Protein AF-A0A2S2NC51-F1 (afdb_monomer_lite)

Foldseek 3Di:
DVVLVPDDPVVNVVVVVVVVVVVVVCVVVVPDDVCVVCVPDPVQADPPVLLVLQQVLQVVLVVVLVVDPDPVVNVQFADPDCRGNSNVNVVVPDPPPTTGTHPVSSVVVVVD

Organism: Schizaphis graminum (NCBI:txid13262)

InterPro domains:
  IPR055035 DNA transposase THAP9, C-terminal domain [PF22824] (49-107)

Secondary structure (DSSP, 8-state):
-HHHHTS-HHHHHHHHHHHHHHHHHHHHHT---HHHH-TT--TT---HHHHHHHHHHHHHHHHHHHT---HHHHHHHB-S---SGGGHHHHHH-SS----B-HHHHHHHH--

pLDDT: mean 81.98, std 12.65, range [49.94, 95.69]

Structure (mmCIF, N/CA/C/O backbone):
data_AF-A0A2S2NC51-F1
#
_entry.id   AF-A0A2S2NC51-F1
#
loop_
_atom_site.group_PDB
_atom_site.id
_atom_site.type_symbol
_atom_site.label_atom_id
_atom_site.label_alt_id
_atom_site.label_comp_id
_atom_site.label_asym_id
_atom_site.label_entity_id
_atom_site.label_seq_id
_atom_site.pdbx_PDB_ins_code
_atom_site.Cartn_x
_atom_site.Cartn_y
_atom_site.Cartn_z
_atom_site.occupancy
_atom_site.B_iso_or_equiv
_atom_site.auth_seq_id
_atom_site.auth_comp_id
_atom_site.auth_asym_id
_atom_site.auth_atom_id
_atom_site.pdbx_PDB_model_num
ATOM 1 N N . LEU A 1 1 ? 20.895 -5.472 -18.045 1.00 58.84 1 LEU A N 1
ATOM 2 C CA . LEU A 1 1 ? 22.053 -4.675 -17.547 1.00 58.84 1 LEU A CA 1
ATOM 3 C C . LEU A 1 1 ? 23.182 -5.528 -16.957 1.00 58.84 1 LEU A C 1
ATOM 5 O O . LEU A 1 1 ? 24.299 -5.395 -17.440 1.00 58.84 1 LEU A O 1
ATOM 9 N N . LYS A 1 2 ? 22.931 -6.423 -15.980 1.00 61.00 2 LYS A N 1
ATOM 10 C CA . LYS A 1 2 ? 23.974 -7.294 -15.378 1.00 61.00 2 LYS A CA 1
ATOM 11 C C . LYS A 1 2 ? 24.841 -8.036 -16.406 1.00 61.00 2 LYS A C 1
ATOM 13 O O . LYS A 1 2 ? 26.050 -8.103 -16.230 1.00 61.00 2 LYS A O 1
ATOM 18 N N . GLU A 1 3 ? 24.262 -8.526 -17.496 1.00 63.72 3 GLU A N 1
ATOM 19 C CA . GLU A 1 3 ? 25.009 -9.239 -18.542 1.00 63.72 3 GLU A CA 1
ATOM 20 C C . GLU A 1 3 ? 25.937 -8.367 -19.396 1.00 63.72 3 GLU A C 1
ATOM 22 O O . GLU A 1 3 ? 26.836 -8.899 -20.034 1.00 63.72 3 GLU A O 1
ATOM 27 N N . ILE A 1 4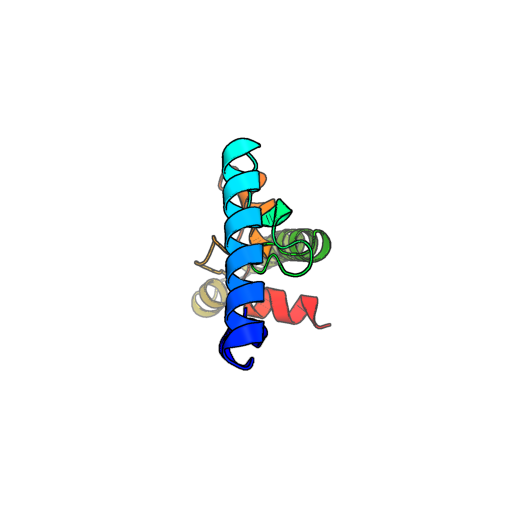 ? 25.722 -7.049 -19.446 1.00 70.25 4 ILE A N 1
ATOM 28 C CA . ILE A 1 4 ? 26.582 -6.121 -20.199 1.00 70.25 4 ILE A CA 1
ATOM 29 C C . ILE A 1 4 ? 27.896 -5.924 -19.437 1.00 70.25 4 ILE A C 1
ATOM 31 O O . ILE A 1 4 ? 28.977 -5.924 -20.024 1.00 70.25 4 ILE A O 1
ATOM 35 N N . PHE A 1 5 ? 27.806 -5.807 -18.111 1.00 74.38 5 PHE A N 1
ATOM 36 C CA . PHE A 1 5 ? 28.956 -5.562 -17.242 1.00 74.38 5 PHE A CA 1
ATOM 37 C C . PHE A 1 5 ? 29.838 -6.800 -17.019 1.00 74.38 5 PHE A C 1
ATOM 39 O O . PHE A 1 5 ? 30.997 -6.633 -16.654 1.00 74.38 5 PHE A O 1
ATOM 46 N N . HIS A 1 6 ? 29.328 -8.006 -17.294 1.00 79.38 6 HIS A N 1
ATOM 47 C CA . HIS A 1 6 ? 30.067 -9.270 -17.151 1.00 79.38 6 HIS A CA 1
ATOM 48 C C . HIS A 1 6 ? 30.523 -9.896 -18.483 1.00 79.38 6 HIS A C 1
ATOM 50 O O . HIS A 1 6 ? 31.121 -10.967 -18.475 1.00 79.38 6 HIS A O 1
ATOM 56 N N . SER A 1 7 ? 30.256 -9.258 -19.628 1.00 78.69 7 SER A N 1
ATOM 57 C CA . SER A 1 7 ? 30.723 -9.736 -20.940 1.00 78.69 7 SER A CA 1
ATOM 58 C C . SER A 1 7 ? 32.138 -9.260 -21.292 1.00 78.69 7 SER A C 1
ATOM 60 O O . SER A 1 7 ? 32.556 -8.173 -20.885 1.00 78.69 7 SER A O 1
ATOM 62 N N . GLU A 1 8 ? 32.849 -10.053 -22.103 1.00 83.56 8 GLU A N 1
ATOM 63 C CA . GLU A 1 8 ? 34.159 -9.696 -22.666 1.00 83.56 8 GLU A CA 1
ATOM 64 C C . GLU A 1 8 ? 34.128 -8.355 -23.415 1.00 83.56 8 GLU A C 1
ATOM 66 O O . GLU A 1 8 ? 33.094 -7.944 -23.943 1.00 83.56 8 GLU A O 1
ATOM 71 N N . SER A 1 9 ? 35.272 -7.661 -23.468 1.00 80.00 9 SER A N 1
ATOM 72 C CA . SER A 1 9 ? 35.359 -6.243 -23.857 1.00 80.00 9 SER A CA 1
ATOM 73 C C . SER A 1 9 ? 34.687 -5.911 -25.198 1.00 80.00 9 SER A C 1
ATOM 75 O O . SER A 1 9 ? 33.943 -4.934 -25.285 1.00 80.00 9 SER A O 1
ATOM 77 N N . THR A 1 10 ? 34.890 -6.741 -26.220 1.00 81.75 10 THR A N 1
ATOM 78 C CA . THR A 1 10 ? 34.324 -6.573 -27.570 1.00 81.75 10 THR A CA 1
ATOM 79 C C . THR A 1 10 ? 32.809 -6.794 -27.597 1.00 81.75 10 THR A C 1
ATOM 81 O O . THR A 1 10 ? 32.068 -5.968 -28.129 1.00 81.75 10 THR A O 1
ATOM 84 N N . ILE A 1 11 ? 32.325 -7.855 -26.947 1.00 83.44 11 ILE A N 1
ATOM 85 C CA . ILE A 1 11 ? 30.890 -8.165 -26.814 1.00 83.44 11 ILE A CA 1
ATOM 86 C C . ILE A 1 11 ? 30.186 -7.077 -25.996 1.00 83.44 11 ILE A C 1
ATOM 88 O O . ILE A 1 11 ? 29.092 -6.626 -26.334 1.00 83.44 11 ILE A O 1
ATOM 92 N N . ARG A 1 12 ? 30.836 -6.603 -24.931 1.00 83.44 12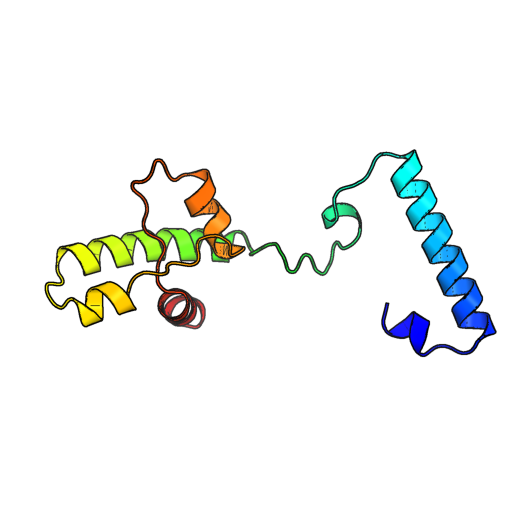 ARG A N 1
ATOM 93 C CA . ARG A 1 12 ? 30.355 -5.500 -24.103 1.00 83.44 12 ARG A CA 1
ATOM 94 C C . ARG A 1 12 ? 30.217 -4.211 -24.910 1.00 83.44 12 ARG A C 1
ATOM 96 O O . ARG A 1 12 ? 29.197 -3.543 -24.778 1.00 83.44 12 ARG A O 1
ATOM 103 N N . GLN A 1 13 ? 31.197 -3.871 -25.751 1.00 86.56 13 GLN A N 1
ATOM 104 C CA . GLN A 1 13 ? 31.138 -2.691 -26.625 1.00 86.56 13 GLN A CA 1
ATOM 105 C C . GLN A 1 13 ? 29.961 -2.764 -27.603 1.00 86.56 13 GLN A C 1
ATOM 107 O O . GLN A 1 13 ? 29.228 -1.787 -27.736 1.00 86.56 13 GLN A O 1
ATOM 112 N N . GLN A 1 14 ? 29.721 -3.926 -28.217 1.00 86.81 14 GLN A N 1
ATOM 113 C CA . GLN A 1 14 ? 28.561 -4.135 -29.090 1.00 86.81 14 GLN A CA 1
ATOM 114 C C . GLN A 1 14 ? 27.237 -3.995 -28.325 1.00 86.81 14 GLN A C 1
ATOM 116 O O . GLN A 1 14 ? 26.343 -3.272 -28.762 1.00 86.81 14 GLN A O 1
ATOM 121 N N . LYS A 1 15 ? 27.126 -4.611 -27.140 1.00 82.44 15 LYS A N 1
ATOM 122 C CA . LYS A 1 15 ? 25.941 -4.484 -26.274 1.00 82.44 15 LYS A CA 1
ATOM 123 C C . LYS A 1 15 ? 25.686 -3.034 -25.840 1.00 82.44 15 LYS A C 1
ATOM 125 O O . LYS A 1 15 ? 24.537 -2.603 -25.819 1.00 82.44 15 LYS A O 1
ATOM 130 N N . LEU A 1 16 ? 26.737 -2.271 -25.531 1.00 86.94 16 LEU A N 1
ATOM 131 C CA . LEU A 1 16 ? 26.650 -0.842 -25.206 1.00 86.94 16 LEU A CA 1
ATOM 132 C C . LEU A 1 16 ? 26.235 0.007 -26.408 1.00 86.94 16 LEU A C 1
ATOM 134 O O . LEU A 1 16 ? 25.427 0.915 -26.247 1.00 86.94 16 LEU A O 1
ATOM 138 N N . SER A 1 17 ? 26.762 -0.285 -27.598 1.00 88.50 17 SER A N 1
ATOM 139 C CA . SER A 1 17 ? 26.377 0.416 -28.826 1.00 88.50 17 SER A CA 1
ATOM 140 C C . SER A 1 17 ? 24.902 0.191 -29.152 1.00 88.50 17 SER A C 1
ATOM 142 O O . SER A 1 17 ? 24.187 1.144 -29.439 1.00 88.50 17 SER A O 1
ATOM 144 N N . ASN A 1 18 ? 24.423 -1.048 -29.029 1.00 86.12 18 ASN A N 1
ATOM 145 C CA . ASN A 1 18 ? 23.012 -1.369 -29.233 1.00 86.12 18 ASN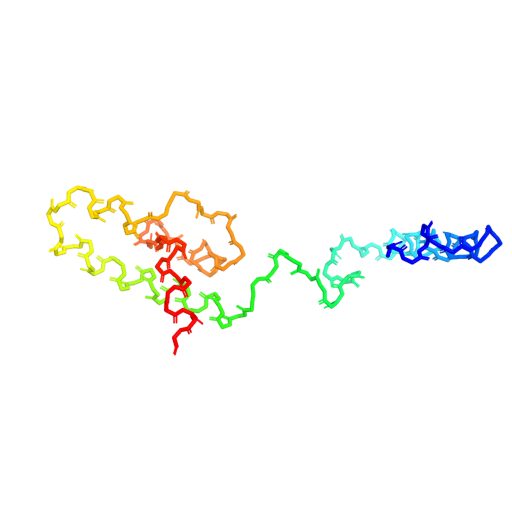 A CA 1
ATOM 146 C C . ASN A 1 18 ? 22.113 -0.711 -28.182 1.00 86.12 18 ASN A C 1
ATOM 148 O O . ASN A 1 18 ? 21.012 -0.281 -28.507 1.00 86.12 18 ASN A O 1
ATOM 152 N N . LEU A 1 19 ? 22.571 -0.618 -26.930 1.00 84.69 19 LEU A N 1
ATOM 153 C CA . LEU A 1 19 ? 21.824 0.078 -25.884 1.00 84.69 19 LEU A CA 1
ATOM 154 C C . LEU A 1 19 ? 21.709 1.578 -26.180 1.00 84.69 19 LEU A C 1
ATOM 156 O O . LEU A 1 19 ? 20.624 2.124 -26.036 1.00 84.69 19 LEU A O 1
ATOM 160 N N . LYS A 1 20 ? 22.795 2.224 -26.627 1.00 87.56 20 LYS A N 1
ATOM 161 C CA . LYS A 1 20 ? 22.772 3.636 -27.039 1.00 87.56 20 LYS A CA 1
ATOM 162 C C . LYS A 1 20 ? 21.777 3.877 -28.169 1.00 87.56 20 LYS A C 1
ATOM 164 O O . LYS A 1 20 ? 20.908 4.715 -28.013 1.00 87.56 20 LYS A O 1
ATOM 169 N N . LEU A 1 21 ? 21.838 3.066 -29.227 1.00 87.50 21 LEU A N 1
ATOM 170 C CA . LEU A 1 21 ? 20.910 3.175 -30.356 1.00 87.50 21 LEU A CA 1
ATOM 171 C C . LEU A 1 21 ? 19.446 3.035 -29.927 1.00 87.50 21 LEU A C 1
ATOM 173 O O . LEU A 1 21 ? 18.599 3.776 -30.405 1.00 87.50 21 LEU A O 1
ATOM 177 N N . LYS A 1 22 ? 19.141 2.113 -29.006 1.00 82.75 22 LYS A N 1
ATOM 178 C CA . LYS A 1 22 ? 17.786 1.988 -28.454 1.00 82.75 22 LYS A CA 1
ATOM 179 C C . LYS A 1 22 ? 17.356 3.235 -27.682 1.00 82.75 22 LYS A C 1
ATOM 181 O O . LYS A 1 22 ? 16.218 3.648 -27.821 1.00 82.75 22 LYS A O 1
ATOM 186 N N . VAL A 1 23 ? 18.248 3.823 -26.884 1.00 82.56 23 VAL A N 1
ATOM 187 C CA . VAL A 1 23 ? 17.960 5.062 -26.142 1.00 82.56 23 VAL A CA 1
ATOM 188 C C . VAL A 1 23 ? 17.724 6.231 -27.096 1.00 82.56 23 VAL A C 1
ATOM 190 O O . VAL A 1 23 ? 16.765 6.968 -26.906 1.00 82.56 23 VAL A O 1
ATOM 193 N N . ASP A 1 24 ? 18.557 6.372 -28.127 1.00 86.12 24 ASP A N 1
ATOM 194 C CA . ASP A 1 24 ? 18.423 7.438 -29.123 1.00 86.12 24 ASP A CA 1
ATOM 195 C C . ASP A 1 24 ? 17.076 7.332 -29.868 1.00 86.12 24 ASP A C 1
ATOM 197 O O . ASP A 1 24 ? 16.363 8.322 -29.989 1.00 86.12 24 ASP A O 1
ATOM 201 N N . LEU A 1 25 ? 16.667 6.118 -30.263 1.00 83.81 25 LEU A N 1
ATOM 202 C CA . LEU A 1 25 ? 15.366 5.878 -30.904 1.00 83.81 25 LEU A CA 1
ATOM 203 C C . LEU A 1 25 ? 14.178 6.252 -30.008 1.00 83.81 25 LEU A C 1
ATOM 205 O O . LEU A 1 25 ? 13.237 6.879 -30.477 1.00 83.81 25 LEU A O 1
ATOM 209 N N . LEU A 1 26 ? 14.227 5.909 -28.720 1.00 75.12 26 LEU A N 1
ATOM 210 C CA . LEU A 1 26 ? 13.158 6.236 -27.767 1.00 75.12 26 LEU A CA 1
ATOM 211 C C . LEU A 1 26 ? 13.017 7.753 -27.557 1.00 75.12 26 LEU A C 1
ATOM 213 O O . LEU A 1 26 ? 11.903 8.267 -27.454 1.00 75.12 26 LEU A O 1
ATOM 217 N N . ILE A 1 27 ? 14.146 8.474 -27.546 1.00 78.31 27 ILE A N 1
ATOM 218 C CA . ILE A 1 27 ? 14.176 9.943 -27.495 1.00 78.31 27 ILE A CA 1
ATOM 219 C C . ILE A 1 27 ? 13.522 10.534 -28.749 1.00 78.31 27 ILE A C 1
ATOM 221 O O . ILE A 1 27 ? 12.699 11.445 -28.635 1.00 78.31 27 ILE A O 1
ATOM 225 N N . ASP A 1 28 ? 13.872 10.011 -29.926 1.00 83.69 28 ASP A N 1
ATOM 226 C CA . ASP A 1 28 ? 13.370 10.493 -31.216 1.00 83.69 28 ASP A CA 1
ATOM 227 C C . ASP A 1 28 ? 11.872 10.195 -31.412 1.00 83.69 28 ASP A C 1
ATOM 229 O O . ASP A 1 28 ? 11.140 11.017 -31.968 1.00 83.69 28 ASP A O 1
ATOM 233 N N . GLU A 1 29 ? 11.396 9.046 -30.927 1.00 79.88 29 GLU A N 1
ATOM 234 C CA . GLU A 1 29 ? 9.990 8.623 -30.998 1.00 79.88 29 GLU A CA 1
ATOM 235 C C . GLU A 1 29 ? 9.112 9.260 -29.908 1.00 79.88 29 GLU A C 1
ATOM 237 O O . GLU A 1 29 ? 7.884 9.184 -29.970 1.00 79.88 29 GLU A O 1
ATOM 242 N N . GLY A 1 30 ? 9.718 9.930 -28.923 1.00 66.75 30 GLY A N 1
ATOM 243 C CA . GLY A 1 30 ? 9.003 10.542 -27.806 1.00 66.75 30 GLY A CA 1
ATOM 244 C C . GLY A 1 30 ? 8.385 9.522 -26.840 1.00 66.75 30 GLY A C 1
ATOM 245 O O . GLY A 1 30 ? 7.410 9.845 -26.161 1.00 66.75 30 GLY A O 1
ATOM 246 N N . SER A 1 31 ? 8.941 8.311 -26.789 1.00 61.78 31 SER A N 1
ATOM 247 C CA . SER A 1 31 ? 8.543 7.205 -25.913 1.00 61.78 31 SER A CA 1
ATOM 248 C C . SER A 1 31 ? 9.378 7.270 -24.629 1.00 61.78 31 SER A C 1
ATOM 250 O O . SER A 1 31 ? 10.536 6.852 -24.579 1.00 61.78 31 SER A O 1
ATOM 252 N N . TRP A 1 32 ? 8.817 7.907 -23.595 1.00 66.44 32 TRP A N 1
ATOM 253 C CA . TRP A 1 32 ? 9.528 8.233 -22.346 1.00 66.44 32 TRP A CA 1
ATOM 254 C C . TRP A 1 32 ? 9.091 7.393 -21.146 1.00 66.44 32 TRP A C 1
ATOM 256 O O . TRP A 1 32 ? 9.710 7.489 -20.083 1.00 66.44 32 TRP A O 1
ATOM 266 N N . GLU A 1 33 ? 8.028 6.602 -21.285 1.00 58.62 33 GLU A N 1
ATOM 267 C CA . GLU A 1 33 ? 7.473 5.843 -20.171 1.00 58.62 33 GLU A CA 1
ATOM 268 C C . GLU A 1 33 ? 8.288 4.564 -19.951 1.00 58.62 33 GLU A C 1
ATOM 270 O O . GLU A 1 33 ? 8.537 3.778 -20.867 1.00 58.62 33 GLU A O 1
ATOM 275 N N . ALA A 1 34 ? 8.736 4.354 -18.711 1.00 54.44 34 ALA A N 1
ATOM 276 C CA . ALA A 1 34 ? 9.583 3.218 -18.341 1.00 54.44 34 ALA A CA 1
ATOM 277 C C . ALA A 1 34 ? 8.911 1.859 -18.625 1.00 54.44 34 ALA A C 1
ATOM 279 O O . ALA A 1 34 ? 9.601 0.855 -18.833 1.00 54.44 34 ALA A O 1
ATOM 280 N N . ASP A 1 35 ? 7.583 1.862 -18.678 1.00 52.41 35 ASP A N 1
ATOM 281 C CA . ASP A 1 35 ? 6.707 0.716 -18.904 1.00 52.41 35 ASP A CA 1
ATOM 282 C C . ASP A 1 35 ? 6.811 0.195 -20.349 1.00 52.41 35 ASP A C 1
ATOM 284 O O . ASP A 1 35 ? 6.659 -1.001 -20.585 1.00 52.41 35 ASP A O 1
ATOM 288 N N . GLU A 1 36 ? 7.172 1.059 -21.308 1.00 55.72 36 GLU A N 1
ATOM 289 C CA . GLU A 1 36 ? 7.407 0.697 -22.718 1.00 55.72 36 GLU A CA 1
ATOM 290 C C . GLU A 1 36 ? 8.806 0.081 -22.937 1.00 55.72 36 GLU A C 1
ATOM 292 O O . GLU A 1 36 ? 9.060 -0.599 -23.931 1.00 55.72 36 GLU A O 1
ATOM 297 N N . ILE A 1 37 ? 9.733 0.286 -21.993 1.00 59.69 37 ILE A N 1
ATOM 298 C CA . ILE A 1 37 ? 11.147 -0.118 -22.103 1.00 59.69 37 ILE A CA 1
ATOM 299 C C . ILE A 1 37 ? 11.434 -1.407 -21.314 1.00 59.69 37 ILE A C 1
ATOM 301 O O . ILE A 1 37 ? 12.329 -2.181 -21.677 1.00 59.69 37 ILE A O 1
ATOM 305 N N . PHE A 1 38 ? 10.696 -1.648 -20.228 1.00 55.50 38 PHE A N 1
ATOM 306 C CA . PHE A 1 38 ? 10.900 -2.772 -19.313 1.00 55.50 38 PHE A CA 1
ATOM 307 C C . PHE A 1 38 ? 9.615 -3.596 -19.121 1.00 55.50 38 PHE A C 1
ATOM 309 O O . PHE A 1 38 ? 9.160 -3.766 -17.992 1.00 55.50 38 PHE A O 1
ATOM 316 N N . GLU A 1 39 ? 9.074 -4.156 -20.210 1.00 54.12 39 GLU A N 1
ATOM 317 C CA . GLU A 1 39 ? 7.824 -4.951 -20.225 1.00 54.12 39 GLU A CA 1
ATOM 318 C C . GLU A 1 39 ? 7.750 -6.050 -19.143 1.00 54.12 39 GLU A C 1
ATOM 320 O O . GLU A 1 39 ? 6.686 -6.299 -18.585 1.00 54.12 39 GLU A O 1
ATOM 325 N N . ASP A 1 40 ? 8.869 -6.699 -18.800 1.00 49.94 40 ASP A N 1
ATOM 326 C CA . ASP A 1 40 ? 8.864 -7.833 -17.860 1.00 49.94 40 ASP A CA 1
ATOM 327 C C . ASP A 1 40 ? 8.966 -7.432 -16.379 1.00 49.94 40 ASP A C 1
ATOM 329 O O . ASP A 1 40 ? 8.681 -8.244 -15.493 1.00 49.94 40 ASP A O 1
ATOM 333 N N . HIS A 1 41 ? 9.406 -6.208 -16.070 1.00 51.69 41 HIS A N 1
ATOM 334 C CA . HIS A 1 41 ? 9.804 -5.832 -14.711 1.00 51.69 41 HIS A CA 1
ATOM 335 C C . HIS A 1 41 ? 9.530 -4.360 -14.392 1.00 51.69 41 HIS A C 1
ATOM 337 O O . HIS A 1 41 ? 10.438 -3.628 -13.978 1.00 51.69 41 HIS A O 1
ATOM 343 N N . ASN A 1 42 ? 8.275 -3.928 -14.494 1.00 54.03 42 ASN A N 1
ATOM 344 C CA . ASN A 1 42 ? 7.877 -2.718 -13.795 1.00 54.03 42 ASN A CA 1
ATOM 345 C C . ASN A 1 42 ? 7.764 -3.004 -12.288 1.00 54.03 42 ASN A C 1
ATOM 347 O O . ASN A 1 42 ? 6.696 -3.291 -11.756 1.00 54.03 42 ASN A O 1
ATOM 351 N N . TYR A 1 43 ? 8.892 -2.944 -11.573 1.00 52.78 43 TYR A N 1
ATOM 352 C CA . TYR A 1 43 ? 8.926 -3.079 -10.109 1.00 52.78 43 TYR A CA 1
ATOM 353 C C . TYR A 1 43 ? 8.111 -1.989 -9.382 1.00 52.78 43 TYR A C 1
ATOM 355 O O . TYR A 1 43 ? 7.962 -2.062 -8.161 1.00 52.78 43 TYR A O 1
ATOM 363 N N . ASN A 1 44 ? 7.609 -0.983 -10.108 1.00 58.59 44 ASN A N 1
ATOM 364 C CA . ASN A 1 44 ? 6.750 0.071 -9.581 1.00 58.59 44 ASN A CA 1
ATOM 365 C C . ASN A 1 44 ? 5.253 -0.207 -9.787 1.00 58.59 44 ASN A C 1
ATOM 367 O O . ASN A 1 44 ? 4.444 0.556 -9.263 1.00 58.59 44 ASN A O 1
ATOM 371 N N . GLU A 1 45 ? 4.878 -1.288 -10.478 1.00 68.69 45 GLU A N 1
ATOM 372 C CA . GLU A 1 45 ? 3.482 -1.657 -10.714 1.00 68.69 45 GLU A CA 1
ATOM 373 C C . GLU A 1 45 ? 3.097 -2.918 -9.944 1.00 68.69 45 GLU A C 1
ATOM 375 O O . GLU A 1 45 ? 3.703 -3.987 -10.049 1.00 68.69 45 GLU A O 1
ATOM 380 N N . ALA A 1 46 ? 2.038 -2.795 -9.150 1.00 81.25 46 ALA A N 1
ATOM 381 C CA . ALA A 1 46 ? 1.373 -3.941 -8.566 1.00 81.25 46 ALA A CA 1
ATOM 382 C C . ALA A 1 46 ? 0.420 -4.546 -9.596 1.00 81.25 46 ALA A C 1
ATOM 384 O O . ALA A 1 46 ? -0.207 -3.838 -10.382 1.00 81.25 46 ALA A O 1
ATOM 385 N N . SER A 1 47 ? 0.230 -5.866 -9.544 1.00 86.88 47 SER A N 1
ATOM 386 C CA . SER A 1 47 ? -0.832 -6.490 -10.332 1.00 86.88 47 SER A CA 1
ATOM 387 C C . SER A 1 47 ? -2.190 -5.870 -9.977 1.00 86.88 47 SER A C 1
ATOM 389 O O . SER A 1 47 ? -2.459 -5.544 -8.815 1.00 86.88 47 SER A O 1
ATOM 391 N N . ALA A 1 48 ? -3.093 -5.778 -10.956 1.00 86.88 48 ALA A N 1
ATOM 392 C CA . ALA A 1 48 ? -4.454 -5.292 -10.717 1.00 86.88 48 ALA A CA 1
ATOM 393 C C . ALA A 1 48 ? -5.146 -6.054 -9.568 1.00 86.88 48 ALA A C 1
ATOM 395 O O . ALA A 1 48 ? -5.880 -5.462 -8.775 1.00 86.88 48 ALA A O 1
ATOM 396 N N . LEU A 1 49 ? -4.861 -7.357 -9.434 1.00 88.12 49 LEU A N 1
ATOM 397 C CA . LEU A 1 49 ? -5.331 -8.185 -8.326 1.00 88.12 49 LEU A CA 1
ATOM 398 C C . LEU A 1 49 ? -4.820 -7.672 -6.972 1.00 88.12 49 LEU A C 1
ATOM 400 O O . LEU A 1 49 ? -5.625 -7.478 -6.064 1.00 88.12 49 LEU A O 1
ATOM 404 N N . ASN A 1 50 ? -3.519 -7.400 -6.838 1.00 90.88 50 ASN A N 1
ATOM 405 C CA . ASN A 1 50 ? -2.946 -6.866 -5.602 1.00 90.88 50 ASN A CA 1
ATOM 406 C C . ASN A 1 50 ? -3.551 -5.500 -5.242 1.00 90.88 50 ASN A C 1
ATOM 408 O O . ASN A 1 50 ? -3.881 -5.274 -4.078 1.00 90.88 50 ASN A O 1
ATOM 412 N N . CYS A 1 51 ? -3.787 -4.625 -6.225 1.00 91.38 51 CYS A N 1
ATOM 413 C CA . CYS A 1 51 ? -4.467 -3.342 -6.014 1.00 91.38 51 CYS A CA 1
ATOM 414 C C . CYS A 1 51 ? -5.914 -3.517 -5.512 1.00 91.38 51 CYS A C 1
ATOM 416 O O . CYS A 1 51 ? -6.365 -2.794 -4.616 1.00 91.38 51 CYS A O 1
ATOM 418 N N . ILE A 1 52 ? -6.650 -4.500 -6.045 1.00 91.94 52 ILE A N 1
ATOM 419 C CA . ILE A 1 52 ? -8.012 -4.844 -5.598 1.00 91.94 52 ILE A CA 1
ATOM 420 C C . ILE A 1 52 ? -7.993 -5.411 -4.174 1.00 91.94 52 ILE A C 1
ATOM 422 O O . ILE A 1 52 ? -8.796 -4.992 -3.337 1.00 91.94 52 ILE A O 1
ATOM 426 N N . ILE A 1 53 ? -7.072 -6.332 -3.880 1.00 93.12 53 ILE A N 1
ATOM 427 C CA . ILE A 1 53 ? -6.906 -6.926 -2.548 1.00 93.12 53 ILE A CA 1
ATOM 428 C C . ILE A 1 53 ? -6.565 -5.833 -1.533 1.00 93.12 53 ILE A C 1
ATOM 430 O O . ILE A 1 53 ? -7.223 -5.727 -0.497 1.00 93.12 53 ILE A O 1
ATOM 434 N N . TYR A 1 54 ? -5.610 -4.955 -1.845 1.00 93.94 54 TYR A N 1
ATOM 435 C CA . TYR A 1 54 ? -5.238 -3.834 -0.986 1.00 93.94 54 TYR A CA 1
ATOM 436 C C . TYR A 1 54 ? -6.427 -2.902 -0.712 1.00 93.94 54 TYR A C 1
ATOM 438 O O . TYR A 1 54 ? -6.689 -2.536 0.439 1.00 93.94 54 TYR A O 1
ATOM 446 N N . TYR A 1 55 ? -7.214 -2.577 -1.744 1.00 93.56 55 TYR A N 1
ATOM 447 C CA . TYR A 1 55 ? -8.446 -1.799 -1.604 1.00 93.56 55 TYR A CA 1
ATOM 448 C C . TYR A 1 55 ? -9.474 -2.484 -0.682 1.00 93.56 55 TYR A C 1
ATOM 450 O O . TYR A 1 55 ? -10.026 -1.846 0.223 1.00 93.56 55 TYR A O 1
ATOM 458 N N . ALA A 1 56 ? -9.708 -3.788 -0.864 1.00 93.50 56 ALA A N 1
ATOM 459 C CA . ALA A 1 56 ? -10.635 -4.570 -0.048 1.00 93.50 56 ALA A CA 1
ATOM 460 C C . ALA A 1 56 ? -10.184 -4.649 1.421 1.00 93.50 56 ALA A C 1
ATOM 462 O O . ALA A 1 56 ? -10.981 -4.430 2.339 1.00 93.50 56 ALA A O 1
ATOM 463 N N . ILE A 1 57 ? -8.893 -4.872 1.666 1.00 93.69 57 ILE A N 1
ATOM 464 C CA . ILE A 1 57 ? -8.326 -4.908 3.019 1.00 93.69 57 ILE A CA 1
ATOM 465 C C . ILE A 1 57 ? -8.401 -3.527 3.671 1.00 93.69 57 ILE A C 1
ATOM 467 O O . ILE A 1 57 ? -8.658 -3.438 4.872 1.00 93.69 57 ILE A O 1
ATOM 471 N N . GLY A 1 58 ? -8.283 -2.439 2.906 1.00 93.31 58 GLY A N 1
ATOM 472 C CA . GLY A 1 58 ? -8.555 -1.085 3.393 1.00 93.31 58 GLY A CA 1
ATOM 473 C C . GLY A 1 58 ? -9.973 -0.930 3.957 1.00 93.31 58 GLY A C 1
ATOM 474 O O . GLY A 1 58 ? -10.163 -0.337 5.026 1.00 93.31 58 GLY A O 1
ATOM 475 N N . TYR A 1 59 ? -10.976 -1.527 3.304 1.00 92.19 59 TYR A N 1
ATOM 476 C CA . TYR A 1 59 ? -12.351 -1.563 3.814 1.00 92.19 59 TYR A CA 1
ATOM 477 C C . TYR A 1 59 ? -12.478 -2.391 5.102 1.00 92.19 59 TYR A C 1
ATOM 479 O O . TYR A 1 59 ? -13.070 -1.920 6.080 1.00 92.19 59 TYR A O 1
ATOM 487 N N . VAL A 1 60 ? -11.894 -3.594 5.133 1.00 92.25 60 VAL A N 1
ATOM 488 C CA . VAL A 1 60 ? -11.887 -4.470 6.320 1.00 92.25 60 VAL A CA 1
ATOM 489 C C . VAL A 1 60 ? -11.218 -3.767 7.501 1.00 92.25 60 VAL A C 1
ATOM 491 O O . VAL A 1 60 ? -11.797 -3.655 8.580 1.00 92.25 60 VAL A O 1
ATOM 494 N N . THR A 1 61 ? -10.049 -3.178 7.269 1.00 93.12 61 THR A N 1
ATOM 495 C CA . THR A 1 61 ? -9.286 -2.396 8.247 1.00 93.12 61 THR A CA 1
ATOM 496 C C . THR A 1 61 ? -10.129 -1.267 8.826 1.00 93.12 61 THR A C 1
ATOM 498 O O . THR A 1 61 ? -10.222 -1.119 10.045 1.00 93.12 61 THR A O 1
ATOM 501 N N . LYS A 1 62 ? -10.835 -0.510 7.975 1.00 92.75 62 LYS A N 1
ATOM 502 C CA . LYS A 1 62 ? -11.746 0.554 8.417 1.00 92.75 62 LYS A CA 1
ATOM 503 C C . LYS A 1 62 ? -12.856 0.030 9.332 1.00 92.75 62 LYS A C 1
ATOM 505 O O . LYS A 1 62 ? -13.219 0.711 10.292 1.00 92.75 62 LYS A O 1
ATOM 510 N N . LYS A 1 63 ? -13.408 -1.155 9.054 1.00 93.19 63 LYS A N 1
ATOM 511 C CA . LYS A 1 63 ? -14.427 -1.794 9.904 1.00 93.19 63 LYS A CA 1
ATOM 512 C C . LYS A 1 63 ? -13.856 -2.244 11.248 1.00 93.19 63 LYS A C 1
ATOM 514 O O . LYS A 1 63 ? -14.506 -2.012 12.264 1.00 93.19 63 LYS A O 1
ATOM 519 N N . ILE A 1 64 ? -12.654 -2.817 11.268 1.00 92.56 64 ILE A N 1
ATOM 520 C CA . ILE A 1 64 ? -11.978 -3.238 12.505 1.00 92.56 64 ILE A CA 1
ATOM 521 C C . ILE A 1 64 ? -11.678 -2.018 13.384 1.00 92.56 64 ILE A C 1
ATOM 523 O O . ILE A 1 64 ? -12.042 -1.996 14.558 1.00 92.56 64 ILE A O 1
ATOM 527 N N . ILE A 1 65 ? -11.107 -0.959 12.802 1.00 92.25 65 ILE A N 1
ATOM 528 C CA . ILE A 1 65 ? -10.788 0.298 13.498 1.00 92.25 65 ILE A CA 1
ATOM 529 C C . ILE A 1 65 ? -12.012 0.898 14.190 1.00 92.25 65 ILE A C 1
ATOM 531 O O . ILE A 1 65 ? -11.912 1.326 15.334 1.00 92.25 65 ILE A O 1
ATOM 535 N N . LYS A 1 66 ? -13.177 0.910 13.529 1.00 93.50 66 LYS A N 1
ATOM 536 C CA . LYS A 1 66 ? -14.414 1.452 14.120 1.00 93.50 66 LYS A CA 1
ATOM 537 C C . LYS A 1 66 ? -14.863 0.721 15.387 1.00 93.50 66 LYS A C 1
ATOM 539 O O . LYS A 1 66 ? -15.586 1.312 16.179 1.00 93.50 66 LYS A O 1
ATOM 544 N N . ASN A 1 67 ? -14.455 -0.533 15.557 1.00 94.19 67 ASN A N 1
ATOM 545 C CA . ASN A 1 67 ? -14.818 -1.374 16.696 1.00 94.19 67 ASN A CA 1
ATOM 546 C C . ASN A 1 67 ? -13.641 -1.607 17.659 1.00 94.19 67 ASN A C 1
ATOM 548 O O . ASN A 1 67 ? -13.741 -2.433 18.559 1.00 94.19 67 ASN A O 1
ATOM 552 N N . THR A 1 68 ? -12.521 -0.902 17.474 1.00 94.06 68 THR A N 1
ATOM 553 C CA . THR A 1 68 ? -11.306 -1.075 18.279 1.00 94.06 68 THR A CA 1
ATOM 554 C C . THR A 1 68 ? -11.049 0.176 19.113 1.00 94.06 68 THR A C 1
ATOM 556 O O . THR A 1 68 ? -10.875 1.262 18.568 1.00 94.06 68 THR A O 1
ATOM 559 N N . SER A 1 69 ? -10.978 0.024 20.436 1.00 95.69 69 SER A N 1
ATOM 560 C CA . SER A 1 69 ? -10.645 1.109 21.374 1.00 95.69 69 SER A CA 1
ATOM 561 C C . SER A 1 69 ? -9.159 1.158 21.751 1.00 95.69 69 SER A C 1
ATOM 563 O O . SER A 1 69 ? -8.665 2.193 22.194 1.00 95.69 69 SER A O 1
ATOM 565 N N . CYS A 1 70 ? -8.424 0.057 21.566 1.00 95.12 70 CYS A N 1
ATOM 566 C CA . CYS A 1 70 ? -7.002 -0.016 21.891 1.00 95.12 70 CYS A CA 1
ATOM 567 C C . CYS A 1 70 ? -6.161 0.801 20.898 1.00 95.12 70 CYS A C 1
ATOM 569 O O . CYS A 1 70 ? -6.046 0.445 19.725 1.00 95.12 70 CYS A O 1
ATOM 571 N N . ILE A 1 71 ? -5.516 1.863 21.385 1.00 92.06 71 ILE A N 1
ATOM 572 C CA . ILE A 1 71 ? -4.679 2.769 20.580 1.00 92.06 71 ILE A CA 1
ATOM 573 C C . ILE A 1 71 ? -3.512 2.027 19.915 1.00 92.06 71 ILE A C 1
ATOM 575 O O . ILE A 1 71 ? -3.215 2.272 18.746 1.00 92.06 71 ILE A O 1
ATOM 579 N N . LEU A 1 72 ? -2.883 1.083 20.623 1.00 92.44 72 LEU A N 1
ATOM 580 C CA . LEU A 1 72 ? -1.791 0.277 20.069 1.00 92.44 72 LEU A CA 1
ATOM 581 C C . LEU A 1 72 ? -2.269 -0.550 18.868 1.00 92.44 72 LEU A C 1
ATOM 583 O O . LEU A 1 72 ? -1.620 -0.546 17.824 1.00 92.44 72 LEU A O 1
ATOM 587 N N . CYS A 1 73 ? -3.440 -1.186 18.975 1.00 91.81 73 CYS A N 1
ATOM 588 C CA . CYS A 1 73 ? -4.041 -1.938 17.873 1.00 91.81 73 CYS A CA 1
ATOM 589 C C . CYS A 1 73 ? -4.423 -1.022 16.704 1.00 91.81 73 CYS A C 1
ATOM 591 O O . CYS A 1 73 ? -4.160 -1.352 15.552 1.00 91.81 73 CYS A O 1
ATOM 593 N N . LEU A 1 74 ? -5.004 0.150 16.983 1.00 91.62 74 LEU A N 1
ATOM 594 C CA . LEU A 1 74 ? -5.355 1.125 15.947 1.00 91.62 74 LEU A CA 1
ATOM 595 C C . LEU A 1 74 ? -4.139 1.571 15.128 1.00 91.62 74 LEU A C 1
ATOM 597 O O . LEU A 1 74 ? -4.241 1.687 13.906 1.00 91.62 74 LEU A O 1
ATOM 601 N N . ASN A 1 75 ? -3.006 1.801 15.793 1.00 88.50 75 ASN A N 1
ATOM 602 C CA . ASN A 1 75 ? -1.756 2.181 15.141 1.00 88.50 75 ASN A CA 1
ATOM 603 C C . ASN A 1 75 ? -1.141 1.013 14.362 1.00 88.50 75 ASN A C 1
ATOM 605 O O . ASN A 1 75 ? -0.626 1.225 13.271 1.00 88.50 75 ASN A O 1
ATOM 609 N N . ALA A 1 76 ? -1.245 -0.215 14.876 1.00 90.00 76 ALA A N 1
ATOM 610 C CA . ALA A 1 76 ? -0.758 -1.409 14.186 1.00 90.00 76 ALA A CA 1
ATOM 611 C C . ALA A 1 76 ? -1.556 -1.740 12.912 1.00 90.00 76 ALA A C 1
ATOM 613 O O . ALA A 1 76 ? -1.004 -2.296 11.969 1.00 90.00 76 ALA A O 1
ATOM 614 N N . LEU A 1 77 ? -2.848 -1.397 12.862 1.00 90.31 77 LEU A N 1
ATOM 615 C CA . LEU A 1 77 ? -3.734 -1.719 11.736 1.00 90.31 77 LEU A CA 1
ATOM 616 C C . LEU A 1 77 ? -3.635 -0.739 10.558 1.00 90.31 77 LEU A C 1
ATOM 618 O O . LEU A 1 77 ? -4.019 -1.087 9.441 1.00 90.31 77 LEU A O 1
ATOM 622 N N . LYS A 1 78 ? -3.137 0.480 10.778 1.00 84.44 78 LYS A N 1
ATOM 623 C CA . LYS A 1 78 ? -3.007 1.512 9.737 1.00 84.44 78 LYS A CA 1
ATOM 624 C C . LYS A 1 78 ? -1.578 1.563 9.206 1.00 84.44 78 LYS A C 1
ATOM 626 O O . LYS A 1 78 ? -0.630 1.363 9.960 1.00 84.44 78 LYS A O 1
ATOM 631 N N . ASN A 1 79 ? -1.419 1.875 7.920 1.00 76.94 79 ASN A N 1
ATOM 632 C CA . ASN A 1 79 ? -0.123 2.272 7.370 1.00 76.94 79 ASN A CA 1
ATOM 633 C C . ASN A 1 79 ? -0.059 3.789 7.176 1.00 76.94 79 ASN A C 1
ATOM 635 O O . ASN A 1 79 ? -1.041 4.412 6.767 1.00 76.94 79 ASN A O 1
ATOM 639 N N . ASN A 1 80 ? 1.119 4.364 7.406 1.00 72.50 80 ASN A N 1
ATOM 640 C CA . ASN A 1 80 ? 1.424 5.741 7.022 1.00 72.50 80 ASN A CA 1
ATOM 641 C C . ASN A 1 80 ? 2.025 5.825 5.609 1.00 72.50 80 ASN A C 1
ATOM 643 O O . ASN A 1 80 ? 2.015 6.899 5.008 1.00 72.50 80 ASN A O 1
ATOM 647 N N . GLN A 1 81 ? 2.521 4.713 5.059 1.00 75.88 81 GLN A N 1
ATOM 648 C CA . GLN A 1 81 ? 3.041 4.654 3.695 1.00 75.88 81 GLN A CA 1
ATOM 649 C C . GLN A 1 81 ? 1.889 4.521 2.697 1.00 75.88 81 GLN A C 1
ATOM 651 O O . GLN A 1 81 ? 1.250 3.476 2.589 1.00 75.88 81 GLN A O 1
ATOM 656 N N . LYS A 1 82 ? 1.623 5.616 1.980 1.00 80.38 82 LYS A N 1
ATOM 657 C CA . LYS A 1 82 ? 0.591 5.707 0.934 1.00 80.38 82 LYS A CA 1
ATOM 658 C C . LYS A 1 82 ? 1.146 5.494 -0.476 1.00 80.38 82 LYS A C 1
ATOM 660 O O . 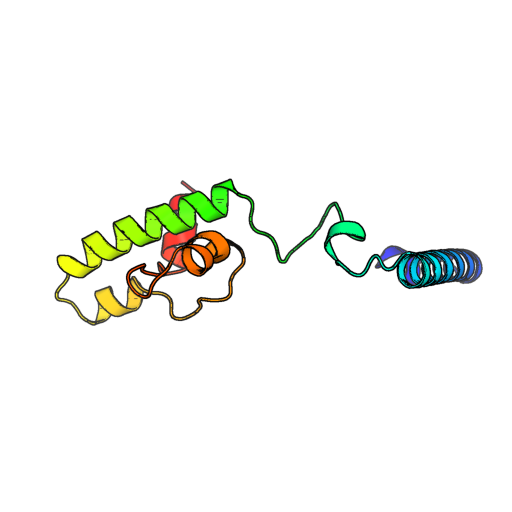LYS A 1 82 ? 0.375 5.282 -1.402 1.00 80.38 82 LYS A O 1
ATOM 665 N N . TYR A 1 83 ? 2.466 5.559 -0.627 1.00 81.62 83 TYR A N 1
ATOM 666 C CA . TYR A 1 83 ? 3.170 5.513 -1.908 1.00 81.62 83 TYR A CA 1
ATOM 667 C C . TYR A 1 83 ? 3.832 4.147 -2.093 1.00 81.62 83 TYR A C 1
ATOM 669 O O . TYR A 1 83 ? 5.053 4.031 -2.076 1.00 81.62 83 TYR A O 1
ATOM 677 N N . ILE A 1 84 ? 3.000 3.112 -2.172 1.00 88.44 84 ILE A N 1
ATOM 678 C CA . ILE A 1 84 ? 3.403 1.768 -2.593 1.00 88.44 84 ILE A CA 1
ATOM 679 C C . ILE A 1 84 ? 2.571 1.380 -3.823 1.00 88.44 84 ILE A C 1
ATOM 681 O O . ILE A 1 84 ? 1.443 1.880 -3.932 1.00 88.44 84 ILE A O 1
ATOM 685 N N . PRO A 1 85 ? 3.072 0.504 -4.708 1.00 88.69 85 PRO A N 1
ATOM 686 C CA . PRO A 1 85 ? 2.368 0.121 -5.931 1.00 88.69 85 PRO A CA 1
ATOM 687 C C . PRO A 1 85 ? 0.941 -0.392 -5.679 1.00 88.69 85 PRO A C 1
ATOM 689 O O . PRO A 1 85 ? -0.014 0.056 -6.303 1.00 88.69 85 PRO A O 1
ATOM 692 N N . GLU A 1 86 ? 0.741 -1.237 -4.665 1.00 91.31 86 GLU A N 1
ATOM 693 C CA . GLU A 1 86 ? -0.564 -1.833 -4.347 1.00 91.31 86 GLU A CA 1
ATOM 694 C C . GLU A 1 86 ? -1.608 -0.810 -3.869 1.00 91.31 86 GLU A C 1
ATOM 696 O O . GLU A 1 86 ? -2.812 -1.073 -3.883 1.00 91.31 86 GLU A O 1
ATOM 701 N N . ALA A 1 87 ? -1.170 0.376 -3.435 1.00 92.00 87 ALA A N 1
ATOM 702 C CA . ALA A 1 87 ? -2.056 1.432 -2.964 1.00 92.00 87 ALA A CA 1
ATOM 703 C C . ALA A 1 87 ? -2.669 2.264 -4.098 1.00 92.00 87 ALA A C 1
ATOM 705 O O . ALA A 1 87 ? -3.511 3.120 -3.816 1.00 92.00 87 ALA A O 1
ATOM 706 N N . GLU A 1 88 ? -2.292 2.028 -5.356 1.00 90.69 88 GLU A N 1
ATOM 707 C CA . GLU A 1 88 ? -2.701 2.829 -6.511 1.00 90.69 88 GLU A CA 1
ATOM 708 C C . GLU A 1 88 ? -4.222 3.009 -6.602 1.00 90.69 88 GLU A C 1
ATOM 710 O O . GLU A 1 88 ? -4.716 4.137 -6.647 1.00 90.69 88 GLU A O 1
ATOM 715 N N . LEU A 1 89 ? -4.994 1.920 -6.513 1.00 90.31 89 LEU A N 1
ATOM 716 C CA . LEU A 1 89 ? -6.456 1.991 -6.595 1.00 90.31 89 LEU A CA 1
ATOM 717 C C . LEU A 1 89 ? -7.068 2.803 -5.441 1.00 90.31 89 LEU A C 1
ATOM 719 O O . LEU A 1 89 ? -8.045 3.535 -5.631 1.00 90.31 89 LEU A O 1
ATOM 723 N N . VAL A 1 90 ? -6.495 2.699 -4.238 1.00 91.69 90 VAL A N 1
ATOM 724 C CA . VAL A 1 90 ? -6.920 3.499 -3.082 1.00 91.69 90 VAL A CA 1
ATOM 725 C C . VAL A 1 90 ? -6.585 4.968 -3.316 1.00 91.69 90 VAL A C 1
ATOM 727 O O . VAL A 1 90 ? -7.459 5.810 -3.123 1.00 91.69 90 VAL A O 1
ATOM 730 N N . ASN A 1 91 ? -5.373 5.279 -3.774 1.00 90.69 91 ASN A N 1
ATOM 731 C CA . ASN A 1 91 ? -4.940 6.643 -4.074 1.00 90.69 91 ASN A CA 1
ATOM 732 C C . ASN A 1 91 ? -5.818 7.287 -5.154 1.00 90.69 91 ASN A C 1
ATOM 734 O O . ASN A 1 91 ? -6.296 8.403 -4.966 1.00 90.69 91 ASN A O 1
ATOM 738 N N . LEU A 1 92 ? -6.118 6.552 -6.227 1.00 89.50 92 LEU A N 1
ATOM 739 C CA . LEU A 1 92 ? -6.919 7.026 -7.354 1.00 89.50 92 LEU A CA 1
ATOM 740 C C . LEU A 1 92 ? -8.396 7.245 -6.988 1.00 89.50 92 LEU A C 1
ATOM 742 O O . LEU A 1 92 ? -9.043 8.153 -7.509 1.00 89.50 92 LEU A O 1
ATOM 746 N N . LYS A 1 93 ? -8.967 6.421 -6.097 1.00 88.38 93 LYS A N 1
ATOM 747 C CA . LYS A 1 93 ? -10.390 6.518 -5.710 1.00 88.38 93 LYS A CA 1
ATOM 748 C C . LYS A 1 93 ? -10.639 7.318 -4.431 1.00 88.38 93 LYS A C 1
ATOM 750 O O . LYS A 1 93 ? -11.795 7.639 -4.135 1.00 88.38 93 LYS A O 1
ATOM 755 N N . SER A 1 94 ? -9.614 7.615 -3.637 1.00 86.31 94 SER A N 1
ATOM 756 C CA . SER A 1 94 ? -9.799 8.255 -2.335 1.00 86.31 94 SER A CA 1
ATOM 757 C C . SER A 1 94 ? -10.160 9.732 -2.471 1.00 86.31 94 SER A C 1
ATOM 759 O O . SER A 1 94 ? -9.452 10.518 -3.083 1.00 86.31 94 SER A O 1
ATOM 761 N N . LYS A 1 95 ? -11.235 10.137 -1.788 1.00 86.88 95 LYS A N 1
ATOM 762 C CA . LYS A 1 95 ? -11.559 11.545 -1.484 1.00 86.88 95 LYS A CA 1
ATOM 763 C C . LYS A 1 95 ? -11.219 11.898 -0.026 1.00 86.88 95 LYS A C 1
ATOM 765 O O . LYS A 1 95 ? -11.929 12.661 0.615 1.00 86.88 95 LYS A O 1
ATOM 770 N N . GLY A 1 96 ? -10.213 11.227 0.545 1.00 80.62 96 GLY A N 1
ATOM 771 C CA . GLY A 1 96 ? -9.832 11.323 1.963 1.00 80.62 96 GLY A CA 1
ATOM 772 C C . GLY A 1 96 ? -10.567 10.356 2.905 1.00 80.62 96 GLY A C 1
ATOM 773 O O . GLY A 1 96 ? -10.247 10.286 4.087 1.00 80.62 96 GLY A O 1
ATOM 774 N N . GLY A 1 97 ? -11.537 9.584 2.400 1.00 83.19 97 GLY A N 1
ATOM 775 C CA . GLY A 1 97 ? -12.362 8.672 3.207 1.00 83.19 97 GLY A CA 1
ATOM 776 C C . GLY A 1 97 ? -11.920 7.203 3.217 1.00 83.19 97 GLY A C 1
ATOM 777 O O . GLY A 1 97 ? -12.500 6.407 3.968 1.00 83.19 97 GLY A O 1
ATOM 778 N N . LEU A 1 98 ? -10.955 6.823 2.378 1.00 90.19 98 LEU A N 1
ATOM 779 C CA . LEU A 1 98 ? -10.422 5.460 2.309 1.00 90.19 98 LEU A CA 1
ATOM 780 C C . LEU A 1 98 ? -9.258 5.280 3.287 1.00 90.19 98 LEU A C 1
ATOM 782 O O . LEU A 1 98 ? -8.595 6.239 3.676 1.00 90.19 98 LEU A O 1
ATOM 786 N N . THR A 1 99 ? -9.048 4.045 3.734 1.00 91.38 99 THR A N 1
ATOM 787 C CA . THR A 1 99 ? -8.029 3.706 4.731 1.00 91.38 99 THR A CA 1
ATOM 788 C C . THR A 1 99 ? -6.941 2.875 4.078 1.00 91.38 99 THR A C 1
ATOM 790 O O . THR A 1 99 ? -7.247 1.883 3.425 1.00 91.38 99 THR A O 1
ATOM 793 N N . HIS A 1 100 ? -5.688 3.271 4.292 1.00 93.19 100 HIS A N 1
ATOM 794 C CA . HIS A 1 100 ? -4.526 2.471 3.924 1.00 9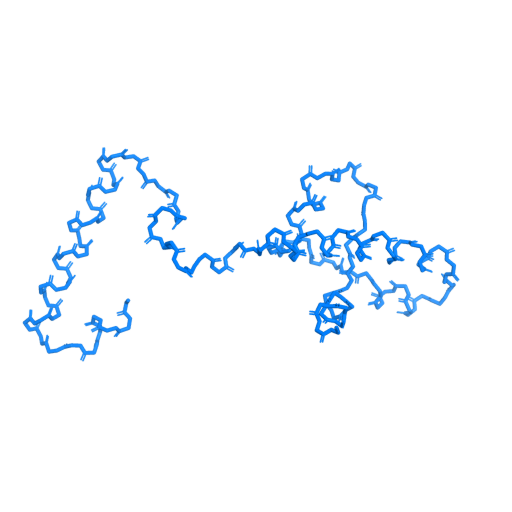3.19 100 HIS A CA 1
ATOM 795 C C . HIS A 1 100 ? -4.291 1.410 5.007 1.00 93.19 100 HIS A C 1
ATOM 797 O O . HIS A 1 100 ? -4.008 1.780 6.157 1.00 93.19 100 HIS A O 1
ATOM 803 N N . PRO A 1 101 ? -4.456 0.115 4.691 1.00 92.69 101 PRO A N 1
ATOM 804 C CA . PRO A 1 101 ? -4.161 -0.952 5.631 1.00 92.69 101 PRO A CA 1
ATOM 805 C C . PRO A 1 101 ? -2.661 -1.044 5.899 1.00 92.69 101 PRO A C 1
ATOM 807 O O . PRO A 1 101 ? -1.849 -0.721 5.031 1.00 92.69 101 PRO A O 1
ATOM 810 N N . ASN A 1 102 ? -2.294 -1.507 7.097 1.00 91.94 102 ASN A N 1
ATOM 811 C CA . ASN A 1 102 ? -0.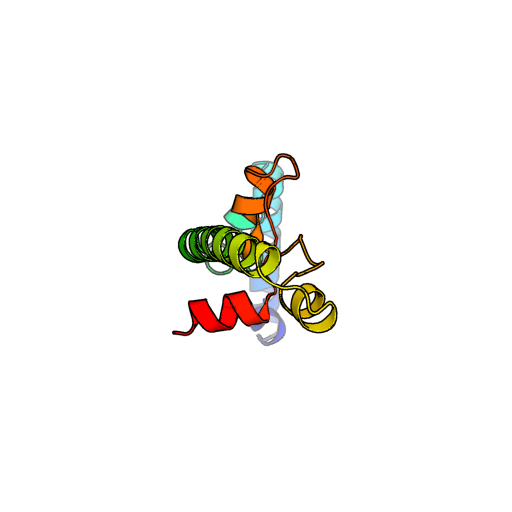921 -1.893 7.411 1.00 91.94 102 ASN A CA 1
ATOM 812 C C . ASN A 1 102 ? -0.380 -2.887 6.368 1.00 91.94 102 ASN A C 1
ATOM 814 O O . ASN A 1 102 ? -1.081 -3.818 5.972 1.00 91.94 102 ASN A O 1
ATOM 818 N N . ILE A 1 103 ? 0.870 -2.706 5.938 1.00 89.88 103 ILE A N 1
ATOM 819 C CA . ILE A 1 103 ? 1.465 -3.536 4.884 1.00 89.88 103 ILE A CA 1
ATOM 820 C C . ILE A 1 103 ? 1.587 -5.011 5.291 1.00 89.88 103 ILE A C 1
ATOM 822 O O . ILE A 1 103 ? 1.340 -5.899 4.483 1.00 89.88 103 ILE A O 1
ATOM 826 N N . HIS A 1 104 ? 1.861 -5.297 6.565 1.00 90.06 104 HIS A N 1
ATOM 827 C CA . HIS A 1 104 ? 1.898 -6.667 7.074 1.00 90.06 104 HIS A CA 1
ATOM 828 C C . HIS A 1 104 ? 0.508 -7.300 7.097 1.00 90.06 104 HIS A C 1
ATOM 830 O O . HIS A 1 104 ? 0.380 -8.492 6.836 1.00 90.06 104 HIS A O 1
ATOM 836 N N . LEU A 1 105 ? -0.538 -6.508 7.356 1.00 88.69 105 LEU A N 1
ATOM 837 C CA . LEU A 1 105 ? -1.917 -6.982 7.259 1.00 88.69 105 LEU A CA 1
ATOM 838 C C . LEU A 1 105 ? -2.280 -7.301 5.805 1.00 88.69 105 LEU A C 1
ATOM 840 O O . LEU A 1 105 ? -2.871 -8.342 5.545 1.00 88.69 105 LEU A O 1
ATOM 844 N N . PHE A 1 106 ? -1.887 -6.443 4.860 1.00 91.69 106 PHE A N 1
ATOM 845 C CA . PHE A 1 106 ? -2.026 -6.729 3.433 1.00 91.69 106 PHE A CA 1
ATOM 846 C C . PHE A 1 106 ? -1.340 -8.049 3.055 1.00 91.69 106 PHE A C 1
ATOM 848 O O . PHE A 1 106 ? -1.988 -8.935 2.505 1.00 91.69 106 PHE A O 1
ATOM 855 N N . HIS A 1 107 ? -0.065 -8.219 3.416 1.00 90.38 107 HIS A N 1
ATOM 856 C CA . HIS A 1 107 ? 0.678 -9.443 3.116 1.00 90.38 107 HIS A CA 1
ATOM 857 C C . HIS A 1 107 ? 0.086 -10.686 3.781 1.00 90.38 107 HIS A C 1
ATOM 859 O O . HIS A 1 107 ? 0.072 -11.741 3.159 1.00 90.38 107 HIS A O 1
ATOM 865 N N . PHE A 1 108 ? -0.442 -10.572 5.004 1.00 89.00 108 PHE A N 1
ATOM 866 C CA . PHE A 1 108 ? -1.103 -11.685 5.685 1.00 89.00 108 PHE A CA 1
ATOM 867 C C . PHE A 1 108 ? -2.262 -12.249 4.853 1.00 89.00 108 PHE A C 1
ATOM 869 O O . PHE A 1 108 ? -2.334 -13.457 4.661 1.00 89.00 108 PHE A O 1
ATOM 876 N N . PHE A 1 109 ? -3.120 -11.377 4.315 1.00 83.44 109 PHE A N 1
ATOM 877 C CA . PHE A 1 109 ? -4.260 -11.768 3.476 1.00 83.44 109 PHE A CA 1
ATOM 878 C C . PHE A 1 109 ? -3.889 -12.106 2.028 1.00 83.44 109 PHE A C 1
ATOM 880 O O . PHE A 1 109 ? -4.659 -12.784 1.363 1.00 83.44 109 PHE A O 1
ATOM 887 N N . ASN A 1 110 ? -2.760 -11.608 1.519 1.00 81.12 110 ASN A N 1
ATOM 888 C CA . ASN A 1 110 ? -2.320 -11.883 0.147 1.00 81.12 110 ASN A CA 1
ATOM 889 C C . ASN A 1 110 ? -1.519 -13.195 0.022 1.00 81.12 110 ASN A C 1
ATOM 891 O O . ASN A 1 110 ? -1.333 -13.701 -1.078 1.00 81.12 110 ASN A O 1
ATOM 895 N N . LEU A 1 111 ? -1.002 -13.719 1.139 1.00 69.69 111 LEU A N 1
ATOM 896 C CA . LEU A 1 111 ? -0.272 -14.993 1.212 1.00 69.69 111 LEU A CA 1
ATOM 897 C C . LEU A 1 111 ? -1.144 -16.172 1.681 1.00 69.69 111 LEU A C 1
ATOM 899 O O . LEU A 1 111 ? -0.639 -17.294 1.736 1.00 69.69 111 LEU A O 1
ATOM 903 N N . SER A 1 112 ? -2.399 -15.918 2.074 1.00 52.84 112 SER A N 1
ATOM 904 C CA . SER A 1 112 ? -3.369 -16.948 2.485 1.00 52.84 112 SER A CA 1
ATOM 905 C C . SER A 1 112 ? -4.225 -17.422 1.318 1.00 52.84 112 SER A C 1
ATOM 907 O O . SER A 1 112 ? -4.594 -18.617 1.354 1.00 52.84 112 SER A O 1
#

Radius of gyration: 21.12 Å; chains: 1; bounding box: 50×28×53 Å

Sequence (112 aa):
LKEIFHSESTIRQQKLSNLKLKVDLLIDEGSWEADEIFEDHNYNEASALNCIIYYAIGYVTKKIIKNTSCILCLNALKNNQKYIPEAELVNLKSKGGLTHPNIHLFHFFNLS